Protein AF-A0A2X2DU69-F1 (afdb_monomer_lite)

pLDDT: mean 85.75, std 13.26, range [49.72, 98.12]

Sequence (59 aa):
MRAEEISMIFQDPMTSLNPYMKVGTQLIEVLMLHKGMSKNDAYAESVRMLDAVKNARSP

Organism: Proteus mirabilis (NCBI:txid584)

Foldseek 3Di:
DPVVPDDDDDPPVVVVDPPVDDPLVVQLVCCCPVVVDDSVVSSVVSVVVVVVVVVVPDD

InterPro domains:
  IPR027417 P-loop containing nucleoside triphosphate hydrolase [SSF52540] (4-40)
  IPR050388 ABC Transporter, Nickel and Peptide Import [PTHR43297] (2-54)

Structure (mmCIF, N/CA/C/O backbone):
data_AF-A0A2X2DU69-F1
#
_entry.id   AF-A0A2X2DU69-F1
#
loop_
_atom_site.group_PDB
_atom_site.id
_atom_site.type_symbol
_atom_site.label_atom_id
_atom_site.label_alt_id
_atom_site.label_comp_id
_atom_site.label_asym_id
_atom_site.label_entity_id
_atom_site.label_seq_id
_atom_site.pdbx_PDB_ins_code
_atom_site.Cartn_x
_atom_site.Cartn_y
_atom_site.Cartn_z
_atom_site.occupancy
_atom_site.B_iso_or_equiv
_atom_site.auth_seq_id
_atom_site.auth_comp_id
_atom_site.auth_asym_id
_atom_site.auth_atom_id
_atom_site.pdbx_PDB_model_num
ATOM 1 N N . MET A 1 1 ? -0.154 13.370 -19.955 1.00 51.03 1 MET A N 1
ATOM 2 C CA . MET A 1 1 ? -1.006 12.161 -19.977 1.00 51.03 1 MET A CA 1
ATOM 3 C C . MET A 1 1 ? -0.217 10.890 -20.339 1.00 51.03 1 MET A C 1
ATOM 5 O O . MET A 1 1 ? -0.696 10.097 -21.121 1.00 51.03 1 MET A O 1
ATOM 9 N N . ARG A 1 2 ? 0.992 10.663 -19.794 1.00 54.28 2 ARG A N 1
ATOM 10 C CA . ARG A 1 2 ? 1.717 9.373 -19.944 1.00 54.28 2 ARG A CA 1
ATOM 11 C C . ARG A 1 2 ? 1.919 8.632 -18.617 1.00 54.28 2 ARG A C 1
ATOM 13 O O . ARG A 1 2 ? 2.150 7.434 -18.614 1.00 54.28 2 ARG A O 1
ATOM 20 N N . ALA A 1 3 ? 1.825 9.344 -17.493 1.00 56.25 3 ALA A N 1
ATOM 21 C CA . ALA A 1 3 ? 2.090 8.797 -16.165 1.00 56.25 3 ALA A CA 1
ATOM 22 C C . ALA A 1 3 ? 0.960 7.903 -15.617 1.00 56.25 3 ALA A C 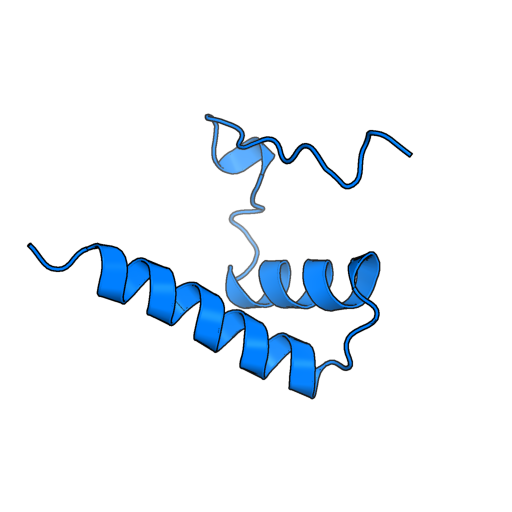1
ATOM 24 O O . ALA A 1 3 ? 1.199 7.150 -14.686 1.00 56.25 3 ALA A O 1
ATOM 25 N N . GLU A 1 4 ? -0.252 7.960 -16.180 1.00 61.53 4 GLU A N 1
ATOM 26 C CA . GLU A 1 4 ? -1.379 7.118 -15.737 1.00 61.53 4 GLU A CA 1
ATOM 27 C C . GLU A 1 4 ? -1.363 5.711 -16.357 1.00 61.53 4 GLU A C 1
ATOM 29 O O . GLU A 1 4 ? -1.993 4.804 -15.821 1.00 61.53 4 GLU A O 1
ATOM 34 N N . GLU A 1 5 ? -0.622 5.507 -17.452 1.00 74.31 5 GLU A N 1
ATOM 35 C CA . GLU A 1 5 ? -0.595 4.241 -18.205 1.00 74.31 5 GLU A CA 1
ATOM 36 C C . GLU A 1 5 ? 0.610 3.352 -17.857 1.00 74.31 5 GLU A C 1
ATOM 38 O O . GLU A 1 5 ? 0.650 2.182 -18.234 1.00 74.31 5 GLU A O 1
ATOM 43 N N . ILE A 1 6 ? 1.600 3.885 -17.133 1.00 78.81 6 ILE A N 1
ATOM 44 C CA . ILE A 1 6 ? 2.823 3.167 -16.756 1.00 78.81 6 ILE A CA 1
ATOM 45 C C . ILE A 1 6 ? 2.933 3.156 -15.233 1.00 78.81 6 ILE A C 1
ATOM 47 O O . ILE A 1 6 ? 3.104 4.197 -14.605 1.00 78.81 6 ILE A O 1
ATOM 51 N N . SER A 1 7 ? 2.867 1.962 -14.644 1.00 78.19 7 SER A N 1
ATOM 52 C CA . SER A 1 7 ? 3.140 1.737 -13.221 1.00 78.19 7 SER A CA 1
ATOM 53 C C . SER A 1 7 ? 4.527 1.124 -13.044 1.00 78.19 7 SER A C 1
ATOM 55 O O . SER A 1 7 ? 4.945 0.282 -13.837 1.00 78.19 7 SER A O 1
ATOM 57 N N . MET A 1 8 ? 5.244 1.537 -12.001 1.00 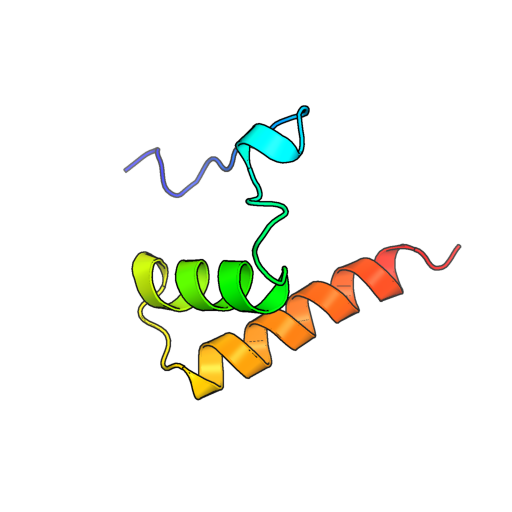84.50 8 MET A N 1
ATOM 58 C CA . MET A 1 8 ? 6.577 1.031 -11.674 1.00 84.50 8 MET A CA 1
ATOM 59 C C . MET A 1 8 ? 6.522 0.195 -10.395 1.00 84.50 8 MET A C 1
ATOM 61 O O . MET A 1 8 ? 5.914 0.610 -9.411 1.00 84.50 8 MET A O 1
ATOM 65 N N . ILE A 1 9 ? 7.186 -0.964 -10.401 1.00 84.31 9 ILE A N 1
ATOM 66 C CA . ILE A 1 9 ? 7.379 -1.806 -9.215 1.00 84.31 9 ILE A CA 1
ATOM 67 C C . ILE A 1 9 ? 8.849 -1.723 -8.814 1.00 84.31 9 ILE A C 1
ATOM 69 O O . ILE A 1 9 ? 9.731 -2.158 -9.559 1.00 84.31 9 ILE A O 1
ATOM 73 N N . PHE A 1 10 ? 9.111 -1.169 -7.634 1.00 84.81 10 PHE A N 1
ATOM 74 C CA . PHE A 1 10 ? 10.457 -1.129 -7.081 1.00 84.81 10 PHE A CA 1
ATOM 75 C C . PHE A 1 10 ? 10.869 -2.508 -6.557 1.00 84.81 10 PHE A C 1
ATOM 77 O O . PHE A 1 10 ? 10.062 -3.230 -5.977 1.00 84.81 10 PHE A O 1
ATOM 84 N N . GLN A 1 11 ? 12.135 -2.872 -6.768 1.00 86.44 11 GLN A N 1
ATOM 85 C CA . GLN A 1 11 ? 12.682 -4.161 -6.328 1.00 86.44 11 GLN A CA 1
ATOM 86 C C . GLN A 1 11 ? 13.122 -4.147 -4.856 1.00 86.44 11 GLN A C 1
ATOM 88 O O . GLN A 1 11 ? 13.178 -5.200 -4.229 1.00 86.44 11 GLN A O 1
ATOM 93 N N . ASP A 1 12 ? 13.402 -2.967 -4.291 1.00 87.81 12 ASP A N 1
ATOM 94 C CA . ASP A 1 12 ? 13.602 -2.802 -2.850 1.00 87.81 12 ASP A CA 1
ATOM 95 C C . ASP A 1 12 ? 12.247 -2.493 -2.183 1.00 87.81 12 ASP A C 1
ATOM 97 O O . ASP A 1 12 ? 11.704 -1.400 -2.388 1.00 87.81 12 ASP A O 1
ATOM 101 N N . PRO A 1 13 ? 11.686 -3.408 -1.372 1.00 78.12 13 PRO A N 1
ATOM 102 C CA . PRO A 1 13 ? 10.367 -3.224 -0.774 1.00 78.12 13 PRO A CA 1
ATOM 103 C C . PRO A 1 13 ? 10.284 -1.966 0.097 1.00 78.12 13 PRO A C 1
ATOM 105 O O . PRO A 1 13 ? 9.230 -1.332 0.130 1.00 78.12 13 PRO A O 1
ATOM 108 N N . MET A 1 14 ? 11.387 -1.548 0.724 1.00 82.19 14 MET A N 1
ATOM 109 C CA . MET A 1 14 ? 11.440 -0.379 1.609 1.00 82.19 14 MET A CA 1
ATOM 110 C C . MET A 1 14 ? 11.288 0.949 0.861 1.00 82.19 14 MET A C 1
ATOM 112 O O . MET A 1 14 ? 10.915 1.957 1.455 1.00 82.19 14 MET A O 1
ATOM 116 N N . THR A 1 15 ? 11.550 0.956 -0.449 1.00 82.56 15 THR A N 1
ATOM 117 C CA . THR A 1 15 ? 11.339 2.137 -1.305 1.00 82.56 15 THR A CA 1
ATOM 118 C C . THR A 1 15 ? 9.877 2.322 -1.711 1.00 82.56 15 THR A C 1
ATOM 120 O O . THR A 1 15 ? 9.479 3.414 -2.107 1.00 82.56 15 THR A O 1
ATOM 123 N N . SER A 1 16 ? 9.069 1.265 -1.591 1.00 81.88 16 SER A N 1
ATOM 124 C CA . SER A 1 16 ? 7.652 1.252 -1.976 1.00 81.88 16 SER A CA 1
ATOM 125 C C . SER A 1 16 ? 6.688 1.136 -0.794 1.00 81.88 16 SER A C 1
ATOM 127 O O . SER A 1 16 ? 5.528 1.522 -0.916 1.00 81.88 16 SER A O 1
ATOM 129 N N . LEU A 1 17 ? 7.152 0.608 0.341 1.00 84.38 17 LEU A N 1
ATOM 130 C CA . LEU A 1 17 ? 6.357 0.353 1.534 1.00 84.38 17 LEU A CA 1
ATOM 131 C C . LEU A 1 17 ? 7.081 0.866 2.776 1.00 84.38 17 LEU A C 1
ATOM 133 O O . LEU A 1 17 ? 8.268 0.621 2.978 1.00 84.38 17 LEU A O 1
ATOM 137 N N . ASN A 1 18 ? 6.327 1.500 3.666 1.00 87.56 18 ASN A N 1
ATOM 138 C CA . ASN A 1 18 ? 6.782 1.832 5.005 1.00 87.56 18 ASN A CA 1
ATOM 139 C C . ASN A 1 18 ? 6.570 0.623 5.942 1.00 87.56 18 ASN A C 1
ATOM 141 O O . ASN A 1 18 ? 5.416 0.267 6.205 1.00 87.56 18 ASN A O 1
ATOM 145 N N . PRO A 1 19 ? 7.630 -0.004 6.490 1.00 85.81 19 PRO A N 1
ATOM 146 C CA . PRO A 1 19 ? 7.503 -1.194 7.339 1.00 85.81 19 PRO A CA 1
ATOM 147 C C . PRO A 1 19 ? 6.887 -0.902 8.714 1.00 85.81 19 PRO A C 1
ATOM 149 O O . PRO A 1 19 ? 6.447 -1.823 9.397 1.00 85.81 19 PRO A O 1
ATOM 152 N N . TYR A 1 20 ? 6.832 0.366 9.130 1.00 91.19 20 TYR A N 1
ATOM 153 C CA . TYR A 1 20 ? 6.179 0.782 10.373 1.00 91.19 20 TYR A CA 1
ATOM 154 C C . TYR A 1 20 ? 4.664 0.963 10.209 1.00 91.19 20 TYR A C 1
ATOM 156 O O . TYR A 1 20 ? 3.959 1.237 11.180 1.00 91.19 20 TYR A O 1
ATOM 164 N N . MET A 1 21 ? 4.144 0.801 8.989 1.00 90.56 21 MET A N 1
ATOM 165 C CA . MET A 1 21 ? 2.724 0.902 8.677 1.00 90.56 21 MET A CA 1
ATOM 166 C C . MET A 1 21 ? 2.153 -0.444 8.246 1.00 90.56 21 MET A C 1
ATOM 168 O O . MET A 1 21 ? 2.771 -1.219 7.518 1.00 90.56 21 MET A O 1
ATOM 172 N N . LYS A 1 22 ? 0.899 -0.700 8.627 1.00 92.50 22 LYS A N 1
ATOM 173 C CA . LYS A 1 22 ? 0.158 -1.851 8.104 1.00 92.50 22 LYS A CA 1
ATOM 174 C C . LYS A 1 22 ? -0.027 -1.698 6.594 1.00 92.50 22 LYS A C 1
ATOM 176 O O . LYS A 1 22 ? -0.407 -0.627 6.123 1.00 92.50 22 LYS A O 1
ATOM 181 N N . VAL A 1 23 ? 0.155 -2.790 5.854 1.00 90.00 23 VAL A N 1
ATOM 182 C CA . VAL A 1 23 ? -0.017 -2.825 4.389 1.00 90.00 23 VAL A CA 1
ATOM 183 C C . VAL A 1 23 ? -1.407 -2.332 3.974 1.00 90.00 23 VAL A C 1
ATOM 185 O O . VAL A 1 23 ? -1.520 -1.501 3.082 1.00 90.00 23 VAL A O 1
ATOM 188 N N . GLY A 1 24 ? -2.464 -2.755 4.678 1.00 92.38 24 GLY A N 1
ATOM 189 C CA . GLY A 1 24 ? -3.831 -2.303 4.392 1.00 92.38 24 GLY A CA 1
ATOM 190 C C . GLY A 1 24 ? -4.017 -0.786 4.513 1.00 92.38 24 GLY A C 1
ATOM 191 O O . GLY A 1 24 ? -4.714 -0.194 3.699 1.00 92.38 24 GLY A O 1
ATOM 192 N N . THR A 1 25 ? -3.351 -0.138 5.475 1.00 93.75 25 THR A N 1
ATOM 193 C CA . THR A 1 25 ? -3.408 1.325 5.626 1.00 93.75 25 THR A CA 1
ATOM 194 C C . THR A 1 25 ? -2.815 2.027 4.406 1.00 93.75 25 THR A C 1
ATOM 196 O O . THR A 1 25 ? -3.431 2.951 3.888 1.00 93.75 25 THR A O 1
ATOM 199 N N . GLN A 1 26 ? -1.668 1.546 3.917 1.00 93.06 26 GLN A N 1
ATOM 200 C CA . GLN A 1 26 ? -0.988 2.113 2.747 1.00 93.06 26 GLN A CA 1
ATOM 201 C C . GLN A 1 26 ? -1.811 1.920 1.464 1.00 93.06 26 GLN A C 1
ATOM 203 O O . GLN A 1 26 ? -1.942 2.845 0.669 1.00 93.06 26 GLN A O 1
ATOM 208 N N . LEU A 1 27 ? -2.431 0.747 1.283 1.00 93.69 27 LEU A N 1
ATOM 209 C CA . LEU A 1 27 ? -3.300 0.475 0.130 1.00 93.69 27 LEU A CA 1
ATOM 210 C C . LEU A 1 27 ? -4.519 1.405 0.095 1.00 93.69 27 LEU A C 1
ATOM 212 O O . LEU A 1 27 ? -4.836 1.979 -0.945 1.00 93.69 27 LEU A O 1
ATOM 216 N N . ILE A 1 28 ? -5.190 1.573 1.236 1.00 96.56 28 ILE A N 1
ATOM 217 C CA . ILE A 1 28 ? -6.369 2.438 1.351 1.00 96.56 28 ILE A CA 1
ATOM 218 C C . ILE A 1 28 ? -6.000 3.897 1.076 1.00 96.56 28 ILE A C 1
ATOM 220 O O . ILE A 1 28 ? -6.716 4.575 0.347 1.00 96.56 28 ILE A O 1
ATOM 224 N N . GLU A 1 29 ? -4.878 4.374 1.619 1.00 94.88 29 GLU A N 1
ATOM 225 C CA . GLU A 1 29 ? -4.401 5.744 1.417 1.00 94.88 29 GLU A CA 1
ATOM 226 C C . GLU A 1 29 ? -4.149 6.050 -0.065 1.00 94.88 29 GLU A C 1
ATOM 228 O O . GLU A 1 29 ? -4.638 7.057 -0.576 1.00 94.88 29 GLU A O 1
ATOM 233 N N . VAL A 1 30 ? -3.488 5.141 -0.788 1.00 92.56 30 VAL A N 1
ATOM 234 C CA . VAL A 1 30 ? -3.246 5.289 -2.232 1.00 92.56 30 VAL A CA 1
ATOM 235 C C . VAL A 1 30 ? -4.560 5.366 -3.016 1.00 92.56 30 VAL A C 1
ATOM 237 O O . VAL A 1 30 ? -4.714 6.227 -3.884 1.00 92.56 30 VAL A O 1
ATOM 240 N N . LEU A 1 31 ? -5.533 4.505 -2.701 1.00 95.56 31 LEU A N 1
ATOM 241 C CA . LEU A 1 31 ? -6.846 4.498 -3.355 1.00 95.56 31 LEU A CA 1
ATOM 242 C C . LEU A 1 31 ? -7.646 5.774 -3.059 1.00 95.56 31 LEU A C 1
ATOM 244 O O . LEU A 1 31 ? -8.292 6.330 -3.947 1.00 95.56 31 LEU A O 1
ATOM 248 N N . MET A 1 32 ? -7.578 6.287 -1.834 1.00 97.06 32 MET A N 1
ATOM 249 C CA . MET A 1 32 ? -8.243 7.539 -1.480 1.00 97.06 32 MET A CA 1
ATOM 250 C C . MET A 1 32 ? -7.600 8.739 -2.188 1.00 97.06 32 MET A C 1
ATOM 252 O O . MET A 1 32 ? -8.308 9.532 -2.804 1.00 97.06 32 MET A O 1
ATOM 256 N N . LEU A 1 33 ? -6.270 8.858 -2.146 1.00 94.62 33 LEU A N 1
ATOM 257 C CA . LEU A 1 33 ? -5.549 10.024 -2.668 1.00 94.62 33 LEU A CA 1
ATOM 258 C C . LEU A 1 33 ? -5.511 10.075 -4.198 1.00 94.62 33 LEU A C 1
ATOM 260 O O . LEU A 1 33 ? -5.649 11.148 -4.779 1.00 94.62 33 LEU A O 1
ATOM 264 N N . HIS A 1 34 ? -5.332 8.928 -4.857 1.00 90.88 34 HIS A N 1
ATOM 265 C CA . HIS A 1 34 ? -5.120 8.879 -6.307 1.00 90.88 34 HIS A CA 1
ATOM 266 C C . HIS A 1 34 ? -6.340 8.406 -7.098 1.00 90.88 34 HIS A C 1
ATOM 268 O O . HIS A 1 34 ? -6.391 8.621 -8.308 1.00 90.88 34 HIS A O 1
ATOM 274 N N . LYS A 1 35 ? -7.319 7.757 -6.452 1.00 90.38 35 LYS A N 1
ATOM 275 C CA . LYS A 1 35 ? -8.564 7.307 -7.102 1.00 90.38 35 LYS A CA 1
ATOM 276 C C . LYS A 1 35 ? -9.816 7.996 -6.554 1.00 90.38 35 LYS A C 1
ATOM 278 O O . LYS A 1 35 ? -10.901 7.735 -7.063 1.00 90.38 35 LYS A O 1
ATOM 283 N N . GLY A 1 36 ? -9.686 8.867 -5.548 1.00 95.56 36 GLY A N 1
ATOM 284 C CA . GLY A 1 36 ? -10.808 9.619 -4.978 1.00 95.56 36 GLY A CA 1
ATOM 285 C C . GLY A 1 36 ? -11.8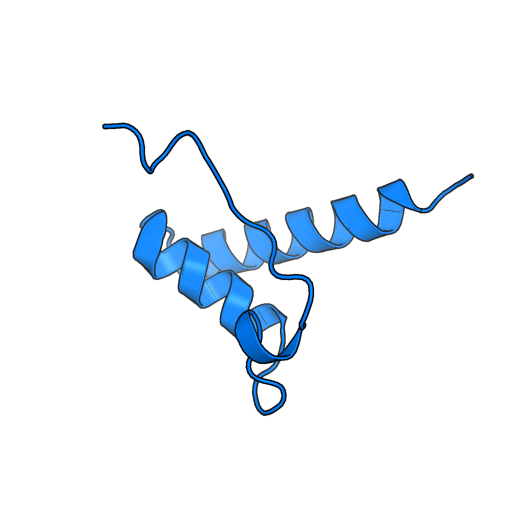58 8.741 -4.290 1.00 95.56 36 GLY A C 1
ATOM 286 O O . GLY A 1 36 ? -13.002 9.162 -4.136 1.00 95.56 36 GLY A O 1
ATOM 287 N N . MET A 1 37 ? -11.498 7.510 -3.913 1.00 97.81 37 MET A N 1
ATOM 288 C CA . MET A 1 37 ? -12.427 6.574 -3.282 1.00 97.81 37 MET A CA 1
ATOM 289 C C . MET A 1 37 ? -12.793 7.023 -1.866 1.00 97.81 37 MET A C 1
ATOM 291 O O . MET A 1 37 ? -11.971 7.586 -1.139 1.00 97.81 37 MET A O 1
ATOM 295 N N . SER A 1 38 ? -14.018 6.709 -1.435 1.00 98.00 38 SER A N 1
ATOM 296 C CA . SER A 1 38 ? -14.374 6.830 -0.022 1.00 98.00 38 SER A CA 1
ATOM 297 C C . SER A 1 38 ? -13.569 5.823 0.807 1.00 98.00 38 SER A C 1
ATOM 299 O O . SER A 1 38 ? -13.123 4.792 0.303 1.00 98.00 38 SER A O 1
ATOM 301 N N . LYS A 1 39 ? -13.411 6.079 2.110 1.00 96.69 39 LYS A N 1
A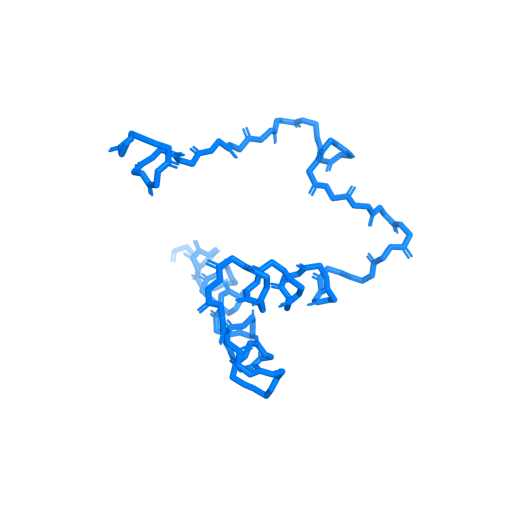TOM 302 C CA . LYS A 1 39 ? -12.678 5.168 3.004 1.00 96.69 39 LYS A CA 1
ATOM 303 C C . LYS A 1 39 ? -13.256 3.745 2.999 1.00 96.69 39 LYS A C 1
ATOM 305 O O . LYS A 1 39 ? -12.499 2.779 3.060 1.00 96.69 39 LYS A O 1
ATOM 310 N N . ASN A 1 40 ? -14.582 3.621 2.926 1.00 97.69 40 ASN A N 1
ATOM 311 C CA . ASN A 1 40 ? -15.260 2.325 2.919 1.00 97.69 40 ASN A CA 1
ATOM 312 C C . ASN A 1 40 ? -15.035 1.586 1.594 1.00 97.69 40 ASN A C 1
ATOM 314 O O . ASN A 1 40 ? -14.734 0.393 1.606 1.00 97.69 40 ASN A O 1
ATOM 318 N N . ASP A 1 41 ? -15.110 2.300 0.470 1.00 98.12 41 ASP A N 1
ATOM 319 C CA . ASP A 1 41 ? -14.884 1.713 -0.854 1.00 98.12 41 ASP A CA 1
ATOM 320 C C . ASP A 1 41 ? -13.421 1.306 -1.038 1.00 98.12 41 ASP A C 1
ATOM 322 O O . ASP A 1 41 ? -13.139 0.205 -1.508 1.00 98.12 41 ASP A O 1
ATOM 326 N N . ALA A 1 42 ? -12.489 2.151 -0.589 1.00 97.94 42 ALA A N 1
ATOM 327 C CA . ALA A 1 42 ? -11.059 1.869 -0.608 1.00 97.94 42 ALA A CA 1
ATOM 328 C C . ALA A 1 42 ? -10.707 0.655 0.263 1.00 97.94 42 ALA A C 1
ATOM 330 O O . ALA A 1 42 ? -9.889 -0.173 -0.135 1.00 97.94 42 ALA A O 1
ATOM 331 N N . TYR A 1 43 ? -11.347 0.506 1.430 1.00 97.25 43 TYR A N 1
ATOM 332 C CA . TYR A 1 43 ? -11.194 -0.693 2.255 1.00 97.25 43 TYR A CA 1
ATOM 333 C C . TYR A 1 43 ? -11.650 -1.947 1.501 1.00 97.25 43 TYR A C 1
ATOM 335 O O . TYR A 1 43 ? -10.872 -2.892 1.367 1.00 97.25 43 TYR A O 1
ATOM 343 N N . ALA A 1 44 ? -12.871 -1.943 0.961 1.00 97.62 44 ALA A N 1
ATOM 344 C CA . ALA A 1 44 ? -13.409 -3.080 0.217 1.00 97.62 44 ALA A CA 1
ATOM 345 C C . ALA A 1 44 ? -12.547 -3.438 -1.008 1.00 97.62 44 ALA A C 1
ATOM 347 O O . ALA A 1 44 ? -12.306 -4.616 -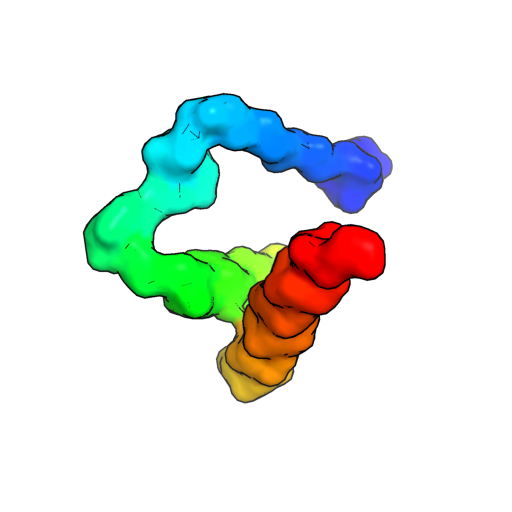1.269 1.00 97.62 44 ALA A O 1
ATOM 348 N N . GLU A 1 45 ? -12.046 -2.437 -1.733 1.00 97.12 45 GLU A N 1
ATOM 349 C CA . GLU A 1 45 ? -11.151 -2.642 -2.873 1.00 97.12 45 GLU A CA 1
ATOM 350 C C . GLU A 1 45 ? -9.791 -3.202 -2.444 1.00 97.12 45 GLU A C 1
ATOM 352 O O . GLU A 1 45 ? 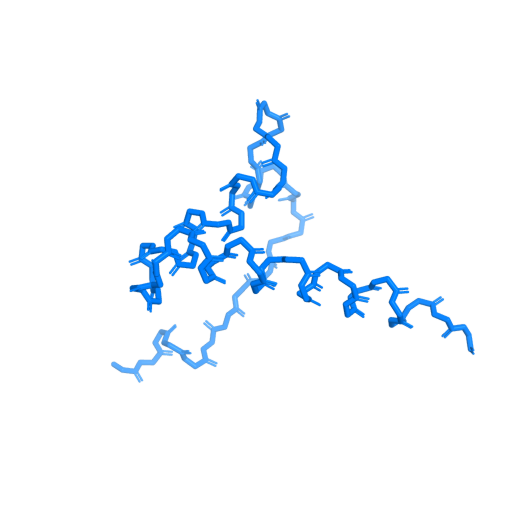-9.317 -4.166 -3.038 1.00 97.12 45 GLU A O 1
ATOM 357 N N . SER A 1 46 ? -9.194 -2.689 -1.362 1.00 95.88 46 SER A N 1
ATOM 358 C CA . SER A 1 46 ? -7.926 -3.219 -0.844 1.00 95.88 46 SER A CA 1
ATOM 359 C C . SER A 1 46 ? -8.011 -4.705 -0.473 1.00 95.88 46 SER A C 1
ATOM 361 O O . SER A 1 46 ? -7.072 -5.459 -0.732 1.00 95.88 46 SER A O 1
ATOM 363 N N . VAL A 1 47 ? -9.149 -5.150 0.075 1.00 95.56 47 VAL A N 1
ATOM 364 C CA . VAL A 1 47 ? -9.401 -6.568 0.373 1.00 95.56 47 VAL A CA 1
ATOM 365 C C . VAL A 1 47 ? -9.455 -7.379 -0.922 1.00 95.56 47 VAL A C 1
ATOM 367 O O . VAL A 1 47 ? -8.749 -8.380 -1.034 1.00 95.56 47 VAL A O 1
ATOM 370 N N . ARG A 1 48 ? -10.200 -6.906 -1.933 1.00 95.62 48 ARG A N 1
ATOM 371 C CA . ARG A 1 48 ? -10.271 -7.559 -3.252 1.00 95.62 48 ARG A CA 1
ATOM 372 C C . ARG A 1 48 ? -8.895 -7.705 -3.906 1.00 95.62 48 ARG A C 1
ATOM 374 O O . ARG A 1 48 ? -8.582 -8.769 -4.437 1.00 95.62 48 ARG A O 1
ATOM 381 N N . MET A 1 49 ? -8.061 -6.665 -3.849 1.00 93.25 49 MET A N 1
ATOM 382 C CA . MET A 1 49 ? -6.700 -6.692 -4.398 1.00 93.25 49 MET A CA 1
ATOM 383 C C . MET A 1 49 ? -5.821 -7.747 -3.709 1.00 93.25 49 MET A C 1
ATOM 385 O O . MET A 1 49 ? -5.098 -8.484 -4.379 1.00 93.25 49 MET A O 1
ATOM 389 N N . LEU A 1 50 ? -5.886 -7.847 -2.376 1.00 92.75 50 LEU A N 1
ATOM 390 C CA . LEU A 1 50 ? -5.120 -8.838 -1.611 1.00 92.75 50 LEU A CA 1
ATOM 391 C C . LEU A 1 50 ? -5.600 -10.270 -1.883 1.00 92.75 50 LEU A C 1
ATOM 393 O O . LEU A 1 50 ? -4.774 -11.174 -2.042 1.00 92.75 50 LEU A O 1
ATOM 397 N N . ASP A 1 51 ? -6.913 -10.474 -1.995 1.00 93.88 51 ASP A N 1
ATOM 398 C CA . ASP A 1 51 ? -7.492 -11.769 -2.355 1.00 93.88 51 ASP A CA 1
ATOM 399 C C . ASP A 1 51 ? -7.061 -12.216 -3.760 1.00 93.88 51 ASP A C 1
ATOM 401 O O . ASP A 1 51 ? -6.744 -13.390 -3.965 1.00 93.88 51 ASP A O 1
ATOM 405 N N . ALA A 1 52 ? -6.960 -11.291 -4.721 1.00 91.50 52 ALA A N 1
ATOM 406 C CA . ALA A 1 52 ? -6.472 -11.594 -6.067 1.00 91.50 52 ALA A CA 1
ATOM 407 C C . ALA A 1 52 ? -5.026 -12.126 -6.056 1.00 91.50 52 ALA A C 1
ATOM 409 O O . ALA A 1 52 ? -4.730 -13.115 -6.726 1.00 91.50 52 ALA A O 1
ATOM 410 N N . VAL A 1 53 ? -4.140 -11.534 -5.245 1.00 86.44 53 VAL A N 1
ATOM 411 C CA . VAL A 1 53 ? -2.752 -12.012 -5.078 1.00 86.44 53 VAL A CA 1
ATOM 412 C C . VAL A 1 53 ? -2.711 -13.384 -4.404 1.00 86.44 53 VAL A C 1
ATOM 414 O O . VAL A 1 53 ? -1.917 -14.242 -4.792 1.00 86.44 53 VAL A O 1
ATOM 417 N N . LYS A 1 54 ? -3.573 -13.618 -3.408 1.00 84.25 54 LYS A N 1
ATOM 418 C CA . LYS A 1 54 ? -3.676 -14.915 -2.729 1.00 84.25 54 LYS A CA 1
ATOM 419 C C . LYS A 1 54 ? -4.109 -16.022 -3.693 1.00 84.25 54 LYS A C 1
ATOM 421 O O . LYS A 1 54 ? -3.521 -17.101 -3.683 1.00 84.25 54 LYS A O 1
ATOM 426 N N . ASN A 1 55 ? -5.097 -15.746 -4.540 1.00 74.75 55 ASN A N 1
ATOM 427 C CA . ASN A 1 55 ? -5.631 -16.719 -5.492 1.00 74.75 55 ASN A CA 1
ATOM 428 C C . ASN A 1 55 ? -4.692 -16.956 -6.683 1.00 74.75 55 ASN A C 1
ATOM 430 O O . ASN A 1 55 ? -4.608 -18.083 -7.163 1.00 74.75 55 ASN A O 1
ATOM 434 N N . ALA A 1 56 ? -3.915 -15.947 -7.097 1.00 62.62 56 ALA A N 1
ATOM 435 C CA . ALA A 1 56 ? -2.888 -16.067 -8.138 1.00 62.62 56 ALA A CA 1
ATOM 436 C C . ALA A 1 56 ? -1.717 -17.003 -7.766 1.00 62.62 56 ALA A C 1
ATOM 438 O O . ALA A 1 56 ? -0.869 -17.292 -8.606 1.00 62.62 56 ALA A O 1
ATOM 439 N N . ARG A 1 57 ? -1.653 -17.470 -6.511 1.00 60.59 57 ARG A N 1
ATOM 440 C CA . ARG A 1 57 ? -0.634 -18.402 -6.008 1.00 60.59 57 ARG A CA 1
ATOM 441 C C . ARG A 1 57 ? -1.094 -19.865 -5.950 1.00 60.59 57 ARG A C 1
ATOM 443 O O . ARG A 1 57 ? -0.343 -20.691 -5.434 1.00 60.59 57 ARG A O 1
ATOM 450 N N . SER A 1 58 ? -2.299 -20.179 -6.434 1.00 49.72 58 SER A N 1
ATOM 451 C CA . SER A 1 58 ? -2.745 -21.572 -6.588 1.00 49.72 58 SER A CA 1
ATOM 452 C C . SER A 1 58 ? -2.076 -22.190 -7.827 1.00 49.72 58 SER A C 1
ATOM 454 O O . SER A 1 58 ? -2.092 -21.532 -8.868 1.00 49.72 58 SER A O 1
ATOM 456 N N . PRO A 1 59 ? -1.451 -23.379 -7.718 1.00 54.34 59 PRO A N 1
ATOM 457 C CA . PRO A 1 59 ? -0.811 -24.060 -8.845 1.00 54.34 59 PRO A CA 1
ATOM 458 C C . PRO A 1 59 ? -1.807 -24.489 -9.928 1.00 54.34 59 PRO A C 1
ATOM 460 O O . PRO A 1 59 ? -2.989 -24.732 -9.589 1.00 54.34 59 PRO A O 1
#

Secondary structure (DSSP, 8-state):
--TTS-----SSHHHH--TTS-HHHHHHHHHHHHH---HHHHHHHHHHHHHHHHHTT--

Radius of gyration: 13.01 Å; chains: 1; bounding box: 29×36×30 Å